Protein AF-A0A965RH32-F1 (afdb_monomer)

Foldseek 3Di:
DDDDPPDPPPDPDDDFCLVDPNQADPLGDGDPSNVVSVCSVPPPDPDDDALQDAQVPDDPPDPSNVVLVVVLVVLVVCLVPPNDPVLSPPCPHNSNSNNVSNVD

Mean predicted aligned error: 7.67 Å

Structure (mmCIF, N/CA/C/O backbone):
data_AF-A0A965RH32-F1
#
_entry.id   AF-A0A965RH32-F1
#
loop_
_atom_site.group_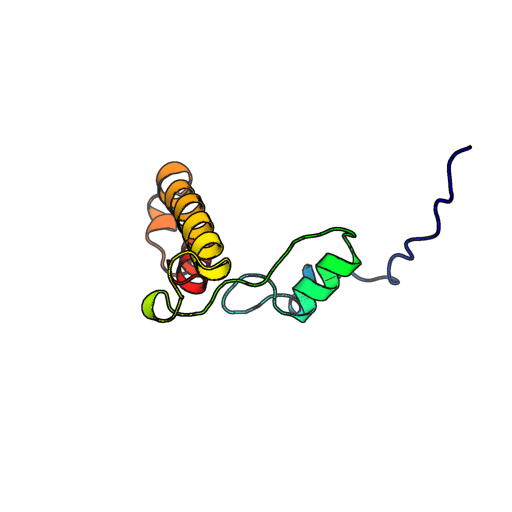PDB
_atom_site.id
_atom_site.type_symbol
_atom_site.label_atom_id
_atom_site.label_alt_id
_atom_site.label_comp_id
_atom_site.label_asym_id
_atom_site.label_entity_id
_atom_site.label_seq_id
_atom_site.pdbx_PDB_ins_code
_atom_site.Cartn_x
_atom_site.Cartn_y
_atom_site.Cartn_z
_atom_site.occupancy
_atom_site.B_iso_or_equiv
_atom_site.auth_seq_id
_atom_site.auth_comp_id
_atom_site.auth_asym_id
_atom_site.auth_atom_id
_atom_site.pdbx_PDB_model_num
ATOM 1 N N . MET A 1 1 ? 7.775 -34.858 -22.967 1.00 40.75 1 MET A N 1
ATOM 2 C CA . MET A 1 1 ? 6.877 -33.839 -23.551 1.00 40.75 1 MET A CA 1
ATOM 3 C C . MET A 1 1 ? 6.825 -32.651 -22.590 1.00 40.75 1 MET A C 1
ATOM 5 O O . MET A 1 1 ? 6.031 -32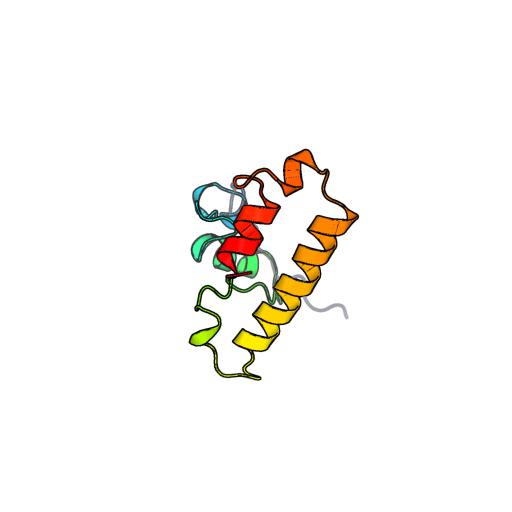.651 -21.663 1.00 40.75 1 MET A O 1
ATOM 9 N N . ILE A 1 2 ? 7.776 -31.717 -22.714 1.00 50.56 2 ILE A N 1
ATOM 10 C CA . ILE A 1 2 ? 7.858 -30.489 -21.902 1.00 50.56 2 ILE A CA 1
ATOM 11 C C . ILE A 1 2 ? 7.455 -29.351 -22.846 1.00 50.56 2 ILE A C 1
ATOM 13 O O . ILE A 1 2 ? 8.209 -29.111 -23.787 1.00 50.56 2 ILE A O 1
ATOM 17 N N . PRO A 1 3 ? 6.285 -28.711 -22.681 1.00 50.16 3 PRO A N 1
ATOM 18 C CA . PRO A 1 3 ? 5.854 -27.682 -23.613 1.00 50.16 3 PRO A CA 1
ATOM 19 C C . PRO A 1 3 ? 6.680 -26.396 -23.459 1.00 50.16 3 PRO A C 1
ATOM 21 O O . PRO A 1 3 ? 7.013 -25.964 -22.354 1.00 50.16 3 PRO A O 1
ATOM 24 N N . ASP A 1 4 ? 7.013 -25.860 -24.628 1.00 46.91 4 ASP A N 1
ATOM 25 C CA . ASP A 1 4 ? 7.728 -24.647 -25.007 1.00 46.91 4 ASP A CA 1
ATOM 26 C C . ASP A 1 4 ? 8.078 -23.596 -23.945 1.00 46.91 4 ASP A C 1
ATOM 28 O O . ASP A 1 4 ? 7.253 -22.836 -23.436 1.00 46.91 4 ASP A O 1
ATOM 32 N N . LYS A 1 5 ? 9.395 -23.437 -23.767 1.00 49.88 5 LYS A N 1
ATOM 33 C CA . LYS A 1 5 ? 10.061 -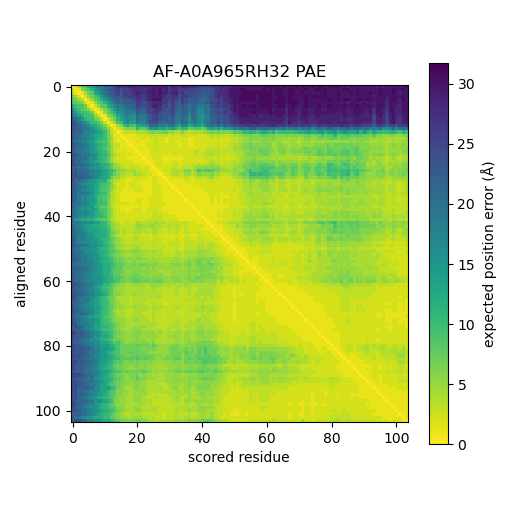22.241 -23.238 1.00 49.88 5 LYS A CA 1
ATOM 34 C C . LYS A 1 5 ? 10.026 -21.105 -24.274 1.00 49.88 5 LYS A C 1
ATOM 36 O O . LYS A 1 5 ? 11.071 -20.588 -24.676 1.00 49.88 5 LYS A O 1
ATOM 41 N N . GLU A 1 6 ? 8.835 -20.698 -24.698 1.00 50.88 6 GLU A N 1
ATOM 42 C CA . GLU A 1 6 ? 8.626 -19.515 -25.536 1.00 50.88 6 GLU A CA 1
ATOM 43 C C . GLU A 1 6 ? 8.955 -18.238 -24.737 1.00 50.88 6 GLU A C 1
ATOM 45 O O . GLU A 1 6 ? 8.136 -17.613 -24.068 1.00 50.88 6 GLU A O 1
ATOM 50 N N . LYS A 1 7 ? 10.246 -17.898 -24.777 1.00 50.03 7 LYS A N 1
ATOM 51 C CA . LYS A 1 7 ? 10.786 -16.554 -25.010 1.00 50.03 7 LYS A CA 1
ATOM 52 C C . LYS A 1 7 ? 10.132 -15.417 -24.218 1.00 50.03 7 LYS A C 1
ATOM 54 O O . LYS A 1 7 ? 9.535 -14.496 -24.773 1.00 50.03 7 LYS A O 1
ATOM 59 N N . PHE A 1 8 ? 10.447 -15.355 -22.926 1.00 48.53 8 PHE A N 1
ATOM 60 C CA . PHE A 1 8 ? 10.512 -14.068 -22.235 1.00 48.53 8 PHE A CA 1
ATOM 61 C C . PHE A 1 8 ? 11.707 -13.281 -22.783 1.00 48.53 8 PHE A C 1
ATOM 63 O O . PHE A 1 8 ? 12.824 -13.398 -22.280 1.00 48.53 8 PHE A O 1
ATOM 70 N N . LYS A 1 9 ? 11.489 -12.481 -23.836 1.00 45.75 9 LYS A N 1
ATOM 71 C CA . LYS A 1 9 ? 12.439 -11.431 -24.218 1.00 45.75 9 LYS A CA 1
ATOM 72 C C . LYS A 1 9 ? 12.577 -10.481 -23.026 1.00 45.75 9 LYS A C 1
ATOM 74 O O . LYS A 1 9 ? 11.689 -9.670 -22.758 1.00 45.75 9 LYS A O 1
ATOM 79 N N . ALA A 1 10 ? 13.684 -10.606 -22.295 1.00 46.12 10 ALA A N 1
ATOM 80 C CA . ALA A 1 10 ? 14.184 -9.537 -21.451 1.00 46.12 10 ALA A CA 1
ATOM 81 C C . ALA A 1 10 ? 14.279 -8.294 -22.341 1.00 46.12 10 ALA A C 1
ATOM 83 O O . ALA A 1 10 ? 14.964 -8.313 -23.362 1.00 46.12 10 ALA A O 1
ATOM 84 N N . ALA A 1 11 ? 13.505 -7.261 -22.007 1.00 50.94 11 ALA A N 1
ATOM 85 C CA . ALA A 1 11 ? 13.597 -5.985 -22.694 1.00 50.94 11 ALA A CA 1
ATOM 86 C C . ALA A 1 11 ? 15.055 -5.516 -22.619 1.00 50.94 11 ALA A C 1
ATOM 88 O O . ALA A 1 11 ? 15.668 -5.536 -21.551 1.00 50.94 11 ALA A O 1
ATOM 89 N N . GLU A 1 12 ? 15.585 -5.176 -23.780 1.00 46.75 12 GLU A N 1
ATOM 90 C CA . GLU A 1 12 ? 16.981 -4.879 -24.061 1.00 46.75 12 GLU A CA 1
ATOM 91 C C . GLU A 1 12 ? 17.602 -3.927 -23.017 1.00 46.75 12 GLU A C 1
ATOM 93 O O . GLU A 1 12 ? 17.074 -2.856 -22.719 1.00 46.75 12 GLU A O 1
ATOM 98 N N . GLY A 1 13 ? 18.721 -4.356 -22.422 1.00 55.16 13 GLY A N 1
ATOM 99 C CA . GLY A 1 13 ? 19.772 -3.501 -21.853 1.00 55.16 13 GLY A CA 1
ATOM 100 C C . GLY A 1 13 ? 19.493 -2.624 -20.622 1.00 55.16 13 GLY A C 1
ATOM 101 O O . GLY A 1 13 ? 20.413 -1.935 -20.191 1.00 55.16 13 GLY A O 1
ATOM 102 N N . GLY A 1 14 ? 18.294 -2.612 -20.022 1.00 69.94 14 GLY A N 1
ATOM 103 C CA . GLY A 1 14 ? 17.974 -1.683 -18.923 1.00 69.94 14 GLY A CA 1
ATOM 104 C C . GLY A 1 14 ? 17.208 -2.287 -17.743 1.00 69.94 14 GLY A C 1
ATOM 105 O O . GLY A 1 14 ? 16.326 -3.129 -17.911 1.00 69.94 14 GLY A O 1
ATOM 106 N N . THR A 1 15 ? 17.483 -1.807 -16.520 1.00 86.94 15 THR A N 1
ATOM 107 C CA . THR A 1 15 ? 16.687 -2.185 -15.337 1.00 86.94 15 THR A CA 1
ATOM 108 C C . THR A 1 15 ? 15.213 -1.795 -15.533 1.00 86.94 15 THR A C 1
ATOM 110 O O . THR A 1 15 ? 14.900 -0.711 -16.048 1.00 86.94 15 THR A O 1
ATOM 113 N N . PRO A 1 16 ? 14.256 -2.654 -15.140 1.00 90.69 16 PRO A N 1
ATOM 114 C CA . PRO A 1 16 ? 12.846 -2.417 -15.418 1.00 90.69 16 PRO A CA 1
ATOM 115 C C . PRO A 1 16 ? 12.337 -1.167 -14.685 1.00 90.69 16 PRO A C 1
ATOM 117 O O . PRO A 1 16 ? 12.800 -0.827 -13.595 1.00 90.69 16 PRO A O 1
ATOM 120 N N . ALA A 1 17 ? 11.341 -0.482 -15.257 1.00 92.25 17 ALA A N 1
ATOM 121 C CA . ALA A 1 17 ? 10.831 0.785 -14.722 1.00 92.25 17 ALA A CA 1
ATOM 122 C C . ALA A 1 17 ? 10.398 0.686 -13.250 1.00 92.25 17 ALA A C 1
ATOM 124 O O . ALA A 1 17 ? 10.549 1.646 -12.503 1.00 92.25 17 ALA A O 1
ATOM 125 N N . TRP A 1 18 ? 9.910 -0.478 -12.802 1.00 93.06 18 TRP A N 1
ATOM 126 C CA . TRP A 1 18 ? 9.537 -0.699 -11.402 1.00 93.06 18 TRP A CA 1
ATOM 127 C C . TRP A 1 18 ? 10.711 -0.610 -10.417 1.00 93.06 18 TRP A C 1
ATOM 129 O O . TRP A 1 18 ? 10.470 -0.389 -9.229 1.00 93.06 18 TRP A O 1
ATOM 139 N N . GLN A 1 19 ? 11.957 -0.747 -10.875 1.00 93.06 19 GLN A N 1
ATOM 140 C CA . GLN A 1 19 ? 13.169 -0.537 -10.077 1.00 93.06 19 GLN A CA 1
ATOM 141 C C . GLN A 1 19 ? 13.687 0.904 -10.176 1.00 93.06 19 GLN A C 1
ATOM 143 O O . GLN A 1 19 ? 14.200 1.429 -9.190 1.00 93.06 19 GLN A O 1
ATOM 148 N N . ARG A 1 20 ? 13.482 1.572 -11.316 1.00 92.50 20 ARG A N 1
ATOM 149 C CA . ARG A 1 20 ? 13.957 2.941 -11.575 1.00 92.50 20 ARG A CA 1
ATOM 150 C C . ARG A 1 20 ? 13.080 4.017 -10.922 1.00 92.50 20 ARG A C 1
ATOM 152 O O . ARG A 1 20 ? 11.920 3.779 -10.580 1.00 92.50 20 ARG A O 1
ATOM 159 N N . LYS A 1 21 ? 13.629 5.234 -10.783 1.00 91.56 21 LYS A N 1
ATOM 160 C CA . LYS A 1 21 ? 12.946 6.405 -10.189 1.00 91.56 21 LYS A CA 1
ATOM 161 C C . LYS A 1 21 ? 11.591 6.679 -10.848 1.00 91.56 21 LYS A C 1
ATOM 163 O O . LYS A 1 21 ? 10.610 6.910 -10.151 1.00 91.56 21 LYS A O 1
ATOM 168 N N . GLU A 1 22 ? 11.515 6.548 -12.170 1.00 92.25 22 GLU A N 1
ATOM 169 C CA . GLU A 1 22 ? 10.290 6.757 -12.953 1.00 92.25 22 GLU A CA 1
ATOM 170 C C . GLU A 1 22 ? 9.125 5.812 -12.615 1.00 92.25 22 GLU A C 1
ATOM 172 O O . GLU A 1 22 ? 7.981 6.120 -12.943 1.00 92.25 22 GLU A O 1
ATOM 177 N N . GLY A 1 23 ? 9.375 4.657 -11.986 1.00 92.94 23 GLY A N 1
ATOM 178 C CA . GLY A 1 23 ? 8.326 3.738 -11.534 1.00 92.94 23 GLY A CA 1
ATOM 179 C C . GLY A 1 23 ? 7.953 3.906 -10.065 1.00 92.94 23 GLY A C 1
ATOM 180 O O . GLY A 1 23 ? 7.033 3.232 -9.591 1.00 92.94 23 GLY A O 1
ATOM 181 N N . LYS A 1 24 ? 8.645 4.778 -9.324 1.00 90.44 24 LYS A N 1
ATOM 182 C CA . LYS A 1 24 ? 8.354 5.072 -7.918 1.00 90.44 24 LYS A CA 1
ATOM 183 C C . LYS A 1 24 ? 7.406 6.267 -7.813 1.00 90.44 24 LYS A C 1
ATOM 185 O O . LYS A 1 24 ? 7.385 7.147 -8.666 1.00 90.44 24 LYS A O 1
ATOM 190 N N . SER A 1 25 ? 6.597 6.286 -6.760 1.00 86.75 25 SER A N 1
ATOM 191 C CA . SER A 1 25 ? 5.799 7.457 -6.385 1.00 86.75 25 SER A CA 1
ATOM 192 C C . SER A 1 25 ? 6.479 8.188 -5.227 1.00 86.75 25 SER A C 1
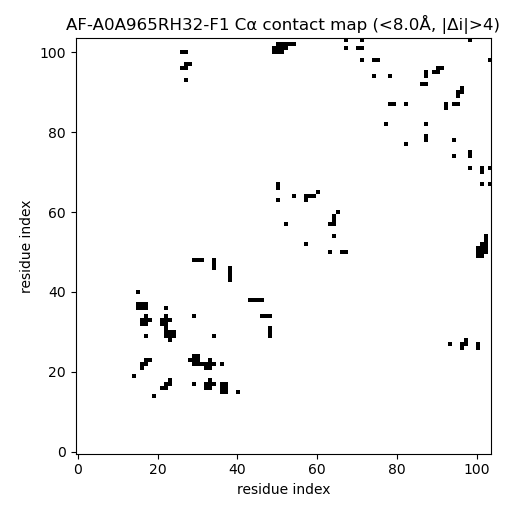ATOM 194 O O . SER A 1 25 ? 6.956 7.547 -4.286 1.00 86.75 25 SER A O 1
ATOM 196 N N . GLU A 1 26 ? 6.487 9.520 -5.267 1.00 81.25 26 GLU A N 1
ATOM 197 C CA . GLU A 1 26 ? 7.028 10.375 -4.196 1.00 81.25 26 GLU A CA 1
ATOM 198 C C . GLU A 1 26 ? 6.304 10.142 -2.867 1.00 81.25 26 GLU A C 1
ATOM 200 O O . GLU A 1 26 ? 6.918 10.028 -1.807 1.00 81.25 26 GLU A O 1
ATOM 205 N N . SER A 1 27 ? 4.987 9.927 -2.947 1.00 76.94 27 SER A N 1
ATOM 206 C CA . SER A 1 27 ? 4.140 9.560 -1.808 1.00 76.94 27 SER A CA 1
ATOM 207 C C . SER A 1 27 ? 4.367 8.126 -1.292 1.00 76.94 27 SER A C 1
ATOM 209 O O . SER A 1 27 ? 3.669 7.679 -0.384 1.00 76.94 27 SER A O 1
ATOM 211 N N . GLY A 1 28 ? 5.339 7.399 -1.856 1.00 78.94 28 GLY A N 1
ATOM 212 C CA . GLY A 1 28 ? 5.678 6.017 -1.526 1.00 78.94 28 GLY A CA 1
ATOM 213 C C . GLY A 1 28 ? 5.130 4.998 -2.530 1.00 78.94 28 GLY A C 1
ATOM 214 O O . GLY A 1 28 ? 4.203 5.278 -3.293 1.00 78.94 28 GLY A O 1
ATOM 215 N N . GLY A 1 29 ? 5.716 3.796 -2.514 1.00 87.50 29 GLY A N 1
ATOM 216 C CA . GLY A 1 29 ? 5.326 2.675 -3.377 1.00 87.50 29 GLY A CA 1
ATOM 217 C C . GLY A 1 29 ? 5.660 2.855 -4.865 1.00 87.50 29 GLY A C 1
ATOM 218 O O . GLY A 1 29 ? 6.453 3.718 -5.246 1.00 87.50 29 GLY A O 1
ATOM 219 N N . LEU A 1 30 ? 5.056 2.001 -5.698 1.00 92.25 30 LEU A N 1
ATOM 220 C CA . LEU A 1 30 ? 5.113 2.098 -7.158 1.00 92.25 30 LEU A CA 1
ATOM 221 C C . LEU A 1 30 ? 3.969 2.967 -7.690 1.00 92.25 30 LEU A C 1
ATOM 223 O O . LEU A 1 30 ? 2.855 2.936 -7.163 1.00 92.25 30 LEU A O 1
ATOM 227 N N . ASN A 1 31 ? 4.236 3.702 -8.766 1.00 92.69 31 ASN A N 1
ATOM 228 C CA . ASN A 1 31 ? 3.202 4.381 -9.545 1.00 92.69 31 ASN A CA 1
ATOM 229 C C . ASN A 1 31 ? 2.593 3.427 -10.599 1.00 92.69 31 ASN A C 1
ATOM 231 O O . ASN A 1 31 ? 2.947 2.247 -10.669 1.00 92.69 31 ASN A O 1
ATOM 235 N N . LYS A 1 32 ? 1.667 3.925 -11.432 1.00 94.12 32 LYS A N 1
ATOM 236 C CA . LYS A 1 32 ? 1.015 3.115 -12.479 1.00 94.12 32 LYS A CA 1
ATOM 237 C C . LYS A 1 32 ? 2.032 2.491 -13.449 1.00 94.12 32 LYS A C 1
ATOM 239 O O . LYS A 1 32 ? 1.936 1.296 -13.721 1.00 94.12 32 LYS A O 1
ATOM 244 N N . LYS A 1 33 ? 3.033 3.263 -13.899 1.00 94.56 33 LYS A N 1
ATOM 245 C CA . LYS A 1 33 ? 4.119 2.796 -14.784 1.00 94.56 33 LYS A CA 1
ATOM 246 C C . LYS A 1 33 ? 4.935 1.691 -14.114 1.00 94.56 33 LYS A C 1
ATOM 248 O O . LYS A 1 33 ? 5.179 0.650 -14.719 1.00 94.56 33 LYS A O 1
ATOM 253 N N . GLY A 1 34 ? 5.284 1.879 -12.843 1.00 95.31 34 GLY A N 1
ATOM 254 C CA . GLY A 1 34 ? 5.987 0.887 -12.037 1.00 95.31 34 GLY A CA 1
ATOM 255 C C . GLY A 1 34 ? 5.192 -0.408 -11.874 1.00 95.31 34 GLY A C 1
ATOM 256 O O . GLY A 1 34 ? 5.728 -1.481 -12.113 1.00 95.31 34 GLY A O 1
ATOM 257 N N . ILE A 1 35 ? 3.902 -0.343 -11.534 1.00 95.00 35 ILE A N 1
ATOM 258 C CA . ILE A 1 35 ? 3.072 -1.554 -11.394 1.00 95.00 35 ILE A CA 1
ATOM 259 C C . ILE A 1 35 ? 2.920 -2.277 -12.733 1.00 95.00 35 ILE A C 1
ATOM 261 O O . ILE A 1 35 ? 3.037 -3.499 -12.772 1.00 95.00 35 ILE A O 1
ATOM 265 N N . ALA A 1 36 ? 2.686 -1.545 -13.824 1.00 94.94 36 ALA A N 1
ATOM 26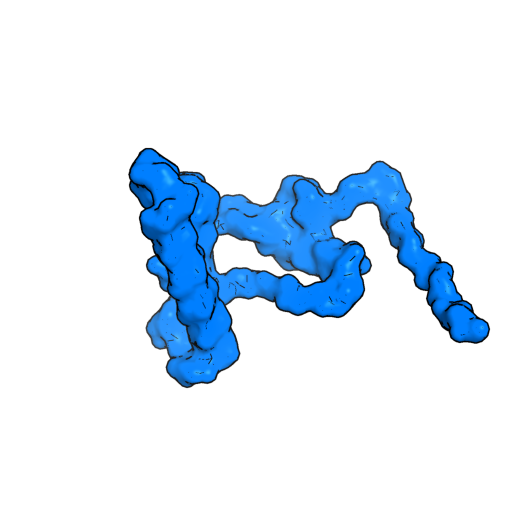6 C CA . ALA A 1 36 ? 2.583 -2.133 -15.156 1.00 94.94 36 ALA A CA 1
ATOM 267 C C . ALA A 1 36 ? 3.892 -2.831 -15.559 1.00 94.94 36 ALA A C 1
ATOM 269 O O . ALA A 1 36 ? 3.875 -3.977 -16.004 1.00 94.94 36 ALA A O 1
ATOM 270 N N . SER A 1 37 ? 5.033 -2.177 -15.323 1.00 95.31 37 SER A N 1
ATOM 271 C CA . SER A 1 37 ? 6.355 -2.765 -15.544 1.00 95.31 37 SER A CA 1
ATOM 272 C C . SER A 1 37 ? 6.590 -4.003 -14.679 1.00 95.31 37 SER A C 1
ATOM 274 O O . SER A 1 37 ? 7.104 -4.998 -15.183 1.00 95.31 37 SER A O 1
ATOM 276 N N . TYR A 1 38 ? 6.180 -3.977 -13.409 1.00 95.19 38 TYR A N 1
ATOM 277 C CA . TYR A 1 38 ? 6.313 -5.123 -12.512 1.00 95.19 38 TYR A CA 1
ATOM 278 C C . TYR A 1 38 ? 5.470 -6.311 -12.978 1.00 95.19 38 TYR A C 1
ATOM 280 O O . TYR A 1 38 ? 5.979 -7.424 -13.041 1.00 95.19 38 TYR A O 1
ATOM 288 N N . ARG A 1 39 ? 4.204 -6.087 -13.349 1.00 95.44 39 ARG A N 1
ATOM 289 C CA . ARG A 1 39 ? 3.308 -7.147 -13.841 1.00 95.44 39 ARG A CA 1
ATOM 290 C C . ARG A 1 39 ? 3.797 -7.759 -15.153 1.00 95.44 39 ARG A C 1
ATOM 292 O O . ARG A 1 39 ? 3.688 -8.965 -15.314 1.00 95.44 39 ARG A O 1
ATOM 299 N N . ARG A 1 40 ? 4.371 -6.956 -16.058 1.00 93.81 40 ARG A N 1
ATOM 300 C CA . ARG A 1 40 ? 4.985 -7.465 -17.296 1.00 93.81 40 ARG A CA 1
ATOM 301 C C . ARG A 1 40 ? 6.185 -8.366 -17.008 1.00 93.81 40 ARG A C 1
ATOM 303 O O . ARG A 1 40 ? 6.335 -9.393 -17.650 1.00 93.81 40 ARG A O 1
ATOM 310 N N . ALA A 1 41 ? 7.016 -7.981 -16.040 1.00 92.31 41 ALA A N 1
ATOM 311 C CA . ALA A 1 41 ? 8.181 -8.765 -15.634 1.00 92.31 41 ALA A CA 1
ATOM 312 C C . ALA A 1 41 ? 7.828 -9.992 -14.767 1.00 92.31 41 ALA A C 1
ATOM 314 O O . ALA A 1 41 ? 8.663 -10.871 -14.609 1.00 92.31 41 ALA A O 1
ATOM 315 N N . ASN A 1 42 ? 6.623 -10.045 -14.185 1.00 94.00 42 ASN A N 1
ATOM 316 C CA . ASN A 1 42 ? 6.184 -11.102 -13.270 1.00 94.00 42 ASN A CA 1
ATOM 317 C C . ASN A 1 42 ? 4.767 -11.575 -13.655 1.00 94.00 42 ASN A C 1
ATOM 319 O O . ASN A 1 42 ? 3.781 -11.097 -13.067 1.00 94.00 42 ASN A O 1
ATOM 323 N N . PRO A 1 43 ? 4.643 -12.487 -14.639 1.00 93.31 43 PRO A N 1
ATOM 324 C CA . PRO A 1 43 ? 3.360 -13.055 -15.046 1.00 93.31 43 PRO A CA 1
ATOM 325 C C . PRO A 1 43 ? 2.595 -13.641 -13.851 1.00 93.31 43 PRO A C 1
ATOM 327 O O . PRO A 1 43 ? 3.178 -14.237 -12.951 1.00 93.31 43 PRO A O 1
ATOM 330 N N . GLY A 1 44 ? 1.279 -13.424 -13.798 1.00 94.12 44 GLY A N 1
ATOM 331 C CA . GLY A 1 44 ? 0.437 -13.873 -12.677 1.00 94.12 44 GLY A CA 1
ATOM 332 C C . GLY A 1 44 ? 0.477 -12.983 -11.426 1.00 94.12 44 GLY A C 1
ATOM 333 O O . GLY A 1 44 ? -0.251 -13.237 -10.462 1.00 94.12 44 GLY A O 1
ATOM 334 N N . SER A 1 45 ? 1.265 -11.902 -11.418 1.00 94.44 45 SER A N 1
ATOM 335 C CA . SER A 1 45 ? 1.301 -10.982 -10.281 1.00 94.44 45 SER A CA 1
ATOM 336 C C . SER A 1 45 ? -0.059 -10.333 -9.993 1.00 94.44 45 SER A C 1
ATOM 338 O O . SER A 1 45 ? -0.653 -9.654 -10.832 1.00 94.44 45 SER A O 1
ATOM 340 N N . LYS A 1 46 ? -0.496 -10.427 -8.732 1.00 92.62 46 LYS A N 1
ATOM 341 C CA . LYS A 1 46 ? -1.685 -9.738 -8.196 1.00 92.62 46 LYS A CA 1
ATOM 342 C C . LYS A 1 46 ? -1.360 -8.349 -7.623 1.00 92.62 46 LYS A C 1
ATOM 344 O O . LYS A 1 46 ? -2.190 -7.751 -6.925 1.00 92.62 46 LYS A O 1
ATOM 349 N N . LEU A 1 47 ? -0.156 -7.819 -7.885 1.00 91.81 47 LEU A N 1
ATOM 350 C CA . LEU A 1 47 ? 0.279 -6.531 -7.342 1.00 91.81 47 LEU A CA 1
ATOM 351 C C . LEU A 1 47 ? -0.703 -5.435 -7.749 1.00 91.81 47 LEU A C 1
ATOM 353 O O . LEU A 1 47 ? -1.056 -5.307 -8.916 1.00 91.81 47 LEU A O 1
ATOM 357 N N . SER A 1 48 ? -1.157 -4.651 -6.779 1.00 91.31 48 SER A N 1
ATOM 358 C CA . SER A 1 48 ? -2.226 -3.666 -6.941 1.00 91.31 48 SER A CA 1
ATOM 359 C C . SER A 1 48 ? -1.834 -2.345 -6.286 1.00 91.31 48 SER A C 1
ATOM 361 O O . SER A 1 48 ? -1.030 -2.334 -5.355 1.00 91.31 48 SER A O 1
ATOM 363 N N . MET A 1 49 ? -2.434 -1.238 -6.730 1.00 92.25 49 MET A N 1
ATOM 364 C CA . MET A 1 49 ? -2.226 0.066 -6.094 1.00 92.25 49 MET A CA 1
ATOM 365 C C . MET A 1 49 ? -2.746 0.089 -4.651 1.00 92.25 49 MET A C 1
ATOM 367 O O . MET A 1 49 ? -3.624 -0.698 -4.258 1.00 92.25 49 MET A O 1
ATOM 371 N N . ALA A 1 50 ? -2.189 1.025 -3.880 1.00 91.50 50 ALA A N 1
ATOM 372 C CA . ALA A 1 50 ? -2.672 1.363 -2.552 1.00 91.50 50 ALA A CA 1
ATOM 373 C C . ALA A 1 50 ? -4.129 1.834 -2.604 1.00 91.50 50 ALA A C 1
ATOM 375 O O . ALA A 1 50 ? -4.531 2.533 -3.535 1.00 91.50 50 ALA A O 1
ATOM 376 N N . VAL A 1 51 ? -4.912 1.463 -1.593 1.00 93.75 51 VAL A N 1
ATOM 377 C CA . VAL A 1 51 ? -6.267 1.995 -1.419 1.00 93.75 51 VAL A CA 1
ATOM 378 C C . VAL A 1 51 ? -6.146 3.381 -0.793 1.00 93.75 51 VAL A C 1
ATOM 380 O O . VAL A 1 51 ? -5.909 3.500 0.404 1.00 93.75 51 VAL A O 1
ATOM 383 N N . THR A 1 52 ? -6.278 4.425 -1.610 1.00 91.62 52 THR A N 1
ATOM 384 C CA . THR A 1 52 ? -6.130 5.826 -1.177 1.00 91.62 52 THR A CA 1
ATOM 385 C C . THR A 1 52 ? -7.452 6.494 -0.809 1.00 91.62 52 THR A C 1
ATOM 387 O O . THR A 1 52 ? -7.453 7.611 -0.295 1.00 91.62 52 THR A O 1
ATOM 390 N N . THR A 1 53 ? -8.586 5.836 -1.057 1.00 92.69 53 THR A N 1
ATOM 391 C CA . THR A 1 53 ? -9.907 6.327 -0.653 1.00 92.69 53 THR A CA 1
ATOM 392 C C . THR A 1 53 ? -9.989 6.407 0.868 1.00 92.69 53 THR A C 1
ATOM 394 O O . THR A 1 53 ? -9.586 5.473 1.569 1.00 92.69 53 THR A O 1
ATOM 397 N N . LYS A 1 54 ? -10.512 7.528 1.379 1.00 92.69 54 LYS A N 1
ATOM 398 C CA . LYS A 1 54 ? -10.715 7.725 2.819 1.00 92.69 54 LYS A CA 1
ATOM 399 C C . LYS A 1 54 ? -11.613 6.616 3.387 1.00 92.69 54 LYS A C 1
ATOM 401 O O . LYS A 1 54 ? -12.572 6.238 2.712 1.00 92.69 54 LYS A O 1
ATOM 406 N N . PRO A 1 55 ? -11.364 6.132 4.618 1.00 90.94 55 PRO A N 1
ATOM 407 C CA . PRO A 1 55 ? -12.128 5.028 5.200 1.00 90.94 55 PRO A CA 1
ATOM 408 C C . PRO A 1 55 ? -13.629 5.315 5.283 1.00 90.94 55 PRO A C 1
ATOM 410 O O . PRO A 1 55 ? -14.424 4.434 4.987 1.00 90.94 55 PRO A O 1
ATOM 413 N N . SER A 1 56 ? -14.007 6.562 5.582 1.00 92.88 56 SER A N 1
ATOM 414 C CA . SER A 1 56 ? -15.403 7.014 5.639 1.00 92.88 56 SER A CA 1
ATOM 415 C C . SER A 1 56 ? -16.139 6.955 4.299 1.00 92.88 56 SER A C 1
ATOM 417 O O . SER A 1 56 ? -17.361 6.908 4.274 1.00 92.88 56 SER A O 1
ATOM 419 N N . LYS A 1 57 ? -15.409 6.943 3.178 1.00 94.88 57 LYS A N 1
ATOM 420 C CA . LYS A 1 57 ? -15.970 6.834 1.823 1.00 94.88 57 LYS A CA 1
ATOM 421 C C . LYS A 1 57 ? -15.939 5.400 1.285 1.00 94.88 57 LYS A C 1
ATOM 423 O O . LYS A 1 57 ? -16.330 5.165 0.145 1.00 94.88 57 LYS A O 1
ATOM 428 N N . LEU A 1 58 ? -15.415 4.441 2.051 1.00 93.88 58 LEU A N 1
ATOM 429 C CA . LEU A 1 58 ? -15.389 3.036 1.656 1.00 93.88 58 LEU A CA 1
ATOM 430 C C . LEU A 1 58 ? -16.655 2.341 2.148 1.00 93.88 58 LEU A C 1
ATOM 432 O O . LEU A 1 58 ? -16.946 2.351 3.340 1.00 93.88 58 LEU A O 1
ATOM 436 N N . LYS A 1 59 ? -17.360 1.656 1.241 1.00 94.88 59 LYS A N 1
ATOM 437 C CA . LYS A 1 59 ? -18.484 0.794 1.619 1.00 94.88 59 LYS A CA 1
ATOM 438 C C . LYS A 1 59 ? -17.986 -0.319 2.562 1.00 94.88 59 LYS A C 1
ATOM 440 O O . LYS A 1 59 ? -17.052 -1.042 2.171 1.00 94.88 59 LYS A O 1
ATOM 445 N N . PRO A 1 60 ? -18.577 -0.486 3.760 1.00 94.00 60 PRO A N 1
ATOM 446 C CA . PRO A 1 60 ? -18.252 -1.586 4.665 1.00 94.00 60 PRO A CA 1
ATOM 447 C C . PRO A 1 60 ? -18.349 -2.946 3.963 1.00 94.00 60 PRO A C 1
ATOM 449 O O . PRO A 1 60 ? -19.199 -3.150 3.099 1.00 94.00 60 PRO A O 1
ATOM 452 N N . GLY A 1 61 ? -17.421 -3.856 4.266 1.00 93.81 61 GLY A N 1
ATOM 453 C CA . GLY A 1 61 ? -17.361 -5.191 3.654 1.00 93.81 61 GLY A CA 1
ATOM 454 C C . GLY A 1 61 ? -16.900 -5.236 2.189 1.00 93.81 61 GLY A C 1
ATOM 455 O O . GLY A 1 61 ? -16.650 -6.319 1.666 1.00 93.81 61 GLY A O 1
ATOM 456 N N . SER A 1 62 ? -16.720 -4.092 1.518 1.00 96.44 62 SER A N 1
ATOM 457 C CA . SER A 1 62 ? -16.212 -4.070 0.141 1.00 96.44 62 SER A CA 1
ATOM 458 C C . SER A 1 62 ? -14.783 -4.614 0.037 1.00 96.44 62 SER A C 1
ATOM 460 O O . SER A 1 62 ? -13.979 -4.523 0.968 1.00 96.44 62 SER A O 1
ATOM 462 N N . LYS A 1 63 ? -14.408 -5.102 -1.153 1.00 94.62 63 LYS A N 1
ATOM 463 C CA . LYS A 1 63 ? -13.043 -5.579 -1.440 1.00 94.62 63 LYS A CA 1
ATOM 464 C C . LYS A 1 63 ? -11.974 -4.537 -1.087 1.00 94.62 63 LYS A C 1
ATOM 466 O O . LYS A 1 63 ? -10.932 -4.890 -0.538 1.00 94.62 63 LYS A O 1
ATOM 471 N N . SER A 1 64 ? -12.226 -3.257 -1.367 1.00 94.62 64 SER A N 1
ATOM 472 C CA . SER A 1 64 ? -11.310 -2.161 -1.024 1.00 94.62 64 SER A CA 1
ATOM 473 C C . SER A 1 64 ? -11.222 -1.926 0.486 1.00 94.62 64 SER A C 1
ATOM 475 O O . SER A 1 64 ? -10.113 -1.769 0.999 1.00 94.62 64 SER A O 1
ATOM 477 N N . ALA A 1 65 ? -12.353 -1.969 1.203 1.00 95.81 65 ALA A N 1
ATOM 478 C C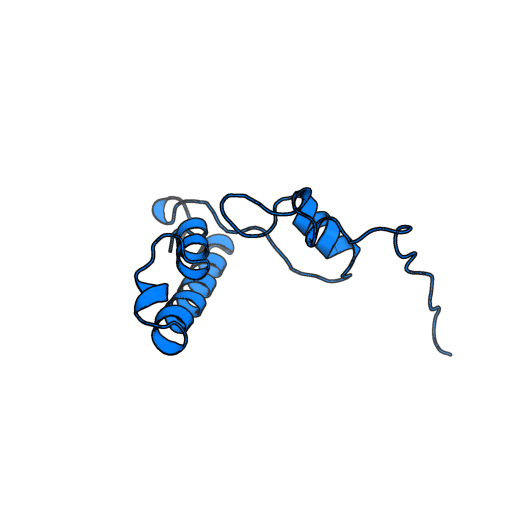A . ALA A 1 65 ? -12.377 -1.867 2.663 1.00 95.81 65 ALA A CA 1
ATOM 479 C C . ALA A 1 65 ? -11.600 -3.017 3.323 1.00 95.81 65 ALA A C 1
ATOM 481 O O . ALA A 1 65 ? -10.726 -2.769 4.155 1.00 95.81 65 ALA A O 1
ATOM 482 N N . ASN A 1 66 ? -11.837 -4.256 2.886 1.00 96.12 66 ASN A N 1
ATOM 483 C CA . ASN A 1 66 ? -11.163 -5.441 3.416 1.00 96.12 66 ASN A CA 1
ATOM 484 C C . ASN A 1 66 ? -9.659 -5.413 3.119 1.00 96.12 66 ASN A C 1
ATOM 486 O O . ASN A 1 66 ? -8.850 -5.600 4.026 1.00 96.12 66 ASN A O 1
ATOM 490 N N . ARG A 1 67 ? -9.256 -5.074 1.884 1.00 96.06 67 ARG A N 1
ATOM 491 C CA . ARG A 1 67 ? -7.835 -4.918 1.523 1.00 96.06 67 ARG A CA 1
ATOM 492 C C . ARG A 1 67 ? -7.133 -3.874 2.386 1.00 96.06 67 ARG A C 1
ATOM 494 O O . ARG A 1 67 ? -6.027 -4.137 2.858 1.00 96.06 67 ARG A O 1
ATOM 501 N N . ARG A 1 68 ? -7.761 -2.711 2.604 1.00 96.44 68 ARG A N 1
ATOM 502 C CA . ARG A 1 68 ? -7.218 -1.676 3.494 1.00 96.44 68 ARG A CA 1
ATOM 503 C C . ARG A 1 68 ? -7.089 -2.205 4.922 1.00 96.44 68 ARG A C 1
ATOM 505 O O . ARG A 1 68 ? -6.008 -2.105 5.491 1.00 96.44 68 ARG A O 1
ATOM 512 N N . LYS A 1 69 ? -8.154 -2.791 5.483 1.00 96.06 69 LYS A N 1
ATOM 513 C CA . LYS A 1 69 ? -8.165 -3.331 6.854 1.00 96.06 69 LYS A CA 1
ATOM 514 C C . LYS A 1 69 ? -7.032 -4.340 7.065 1.00 96.06 69 LYS A C 1
ATOM 516 O O . LYS A 1 69 ? -6.256 -4.195 8.006 1.00 96.06 69 LYS A O 1
ATOM 521 N N . SER A 1 70 ? -6.878 -5.301 6.154 1.00 96.38 70 SER A N 1
ATOM 522 C CA . SER A 1 70 ? -5.805 -6.300 6.221 1.00 96.38 70 SER A CA 1
ATOM 523 C C . SER A 1 70 ? -4.411 -5.685 6.090 1.00 96.38 70 SER A C 1
ATOM 525 O O . SER A 1 70 ? -3.471 -6.149 6.735 1.00 96.38 70 SER A O 1
ATOM 527 N N . PHE A 1 71 ? -4.245 -4.656 5.254 1.00 95.50 71 PHE A N 1
ATOM 528 C CA . PHE A 1 71 ? -2.974 -3.946 5.135 1.00 95.50 71 PHE A CA 1
ATOM 529 C C . PHE A 1 71 ? -2.617 -3.212 6.433 1.00 95.50 71 PHE A C 1
ATOM 531 O O . PHE A 1 71 ? -1.524 -3.426 6.958 1.00 95.50 71 PHE A O 1
ATOM 538 N N . CYS A 1 72 ? -3.543 -2.414 6.975 1.00 96.38 72 CYS A N 1
ATOM 539 C CA . CYS A 1 72 ? -3.319 -1.657 8.205 1.00 96.38 72 CYS A CA 1
ATOM 540 C C . CYS A 1 72 ? -2.993 -2.582 9.381 1.00 96.38 72 CYS A C 1
ATOM 542 O O . CYS A 1 72 ? -2.019 -2.339 10.084 1.00 96.38 72 CYS A O 1
ATOM 544 N N . ALA A 1 73 ? -3.730 -3.685 9.553 1.00 97.56 73 ALA A N 1
ATOM 545 C CA . ALA A 1 73 ? -3.466 -4.642 10.628 1.00 97.56 73 ALA A CA 1
ATOM 546 C C . ALA A 1 73 ? -2.038 -5.215 10.558 1.00 97.56 73 ALA A C 1
ATOM 548 O O . ALA A 1 73 ? -1.303 -5.195 11.545 1.00 97.56 73 ALA A O 1
ATOM 549 N N . ARG A 1 74 ? -1.612 -5.663 9.369 1.00 96.38 74 ARG A N 1
ATOM 550 C CA . ARG A 1 74 ? -0.272 -6.231 9.167 1.00 96.38 74 ARG A CA 1
ATOM 551 C C . ARG A 1 74 ? 0.828 -5.201 9.410 1.00 96.38 74 ARG A C 1
ATOM 553 O O . ARG A 1 74 ? 1.776 -5.468 10.142 1.00 96.38 74 ARG A O 1
ATOM 560 N N . MET A 1 75 ? 0.708 -4.029 8.792 1.00 95.38 75 MET A N 1
ATOM 561 C CA . MET A 1 75 ? 1.764 -3.018 8.824 1.00 95.38 75 MET A CA 1
ATOM 562 C C . MET A 1 75 ? 1.868 -2.331 10.184 1.00 95.38 75 MET A C 1
ATOM 564 O O . MET A 1 75 ? 2.979 -2.087 10.645 1.00 95.38 75 MET A O 1
ATOM 568 N N . SER A 1 76 ? 0.747 -2.077 10.863 1.00 95.25 76 SER A N 1
ATOM 569 C CA . SER A 1 76 ? 0.763 -1.561 12.235 1.00 95.25 76 SER A CA 1
ATOM 570 C C . SER A 1 76 ? 1.332 -2.592 13.213 1.00 95.25 76 SER A C 1
ATOM 572 O O . SER A 1 76 ? 2.112 -2.232 14.092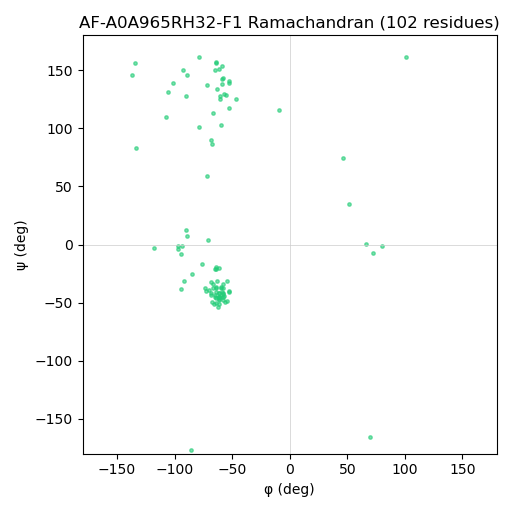 1.00 95.25 76 SER A O 1
ATOM 574 N N . GLY A 1 77 ? 1.035 -3.884 13.022 1.00 95.94 77 GLY A N 1
ATOM 575 C CA . GLY A 1 77 ? 1.667 -4.965 13.784 1.00 95.94 77 GLY A CA 1
ATOM 576 C C . GLY A 1 77 ? 3.186 -5.020 13.580 1.00 95.94 77 GLY A C 1
ATOM 577 O O . GLY A 1 77 ? 3.939 -5.089 14.551 1.00 95.94 77 GLY A O 1
ATOM 578 N N . MET A 1 78 ? 3.644 -4.900 12.330 1.00 95.31 78 MET A N 1
ATOM 579 C CA . MET A 1 78 ? 5.070 -4.819 11.992 1.00 95.31 78 MET A CA 1
ATOM 580 C C . MET A 1 78 ? 5.736 -3.586 12.616 1.00 95.31 78 MET A C 1
ATOM 582 O O . MET A 1 78 ? 6.830 -3.697 13.168 1.00 95.31 78 MET A O 1
ATOM 586 N N . LYS A 1 79 ? 5.058 -2.430 12.593 1.00 94.50 79 LYS A N 1
ATOM 587 C CA . LYS A 1 79 ? 5.521 -1.197 13.246 1.00 94.50 79 LYS A CA 1
ATOM 588 C C . LYS A 1 79 ? 5.718 -1.394 14.746 1.00 94.50 79 LYS A C 1
ATOM 590 O O . LYS A 1 79 ? 6.689 -0.897 15.296 1.00 94.50 79 LYS A O 1
ATOM 595 N N . LYS A 1 80 ? 4.814 -2.123 15.402 1.00 93.88 80 LYS A N 1
ATOM 596 C CA . LYS A 1 80 ? 4.886 -2.376 16.845 1.00 93.88 80 LYS A CA 1
ATOM 597 C C . LYS A 1 80 ? 5.996 -3.363 17.220 1.00 93.88 80 LYS A C 1
ATOM 599 O O . LYS A 1 80 ? 6.630 -3.176 18.248 1.00 93.88 80 LYS A O 1
ATOM 604 N N . ARG A 1 81 ? 6.193 -4.423 16.428 1.00 94.62 81 ARG A N 1
ATOM 605 C CA . ARG A 1 81 ? 7.085 -5.543 16.786 1.00 94.62 81 ARG A CA 1
ATOM 606 C C . ARG A 1 81 ? 8.505 -5.427 16.248 1.00 94.62 81 ARG A C 1
ATOM 608 O O . ARG A 1 81 ? 9.431 -5.836 16.929 1.00 94.62 81 ARG A O 1
ATOM 615 N N . LEU A 1 82 ? 8.667 -4.935 15.021 1.00 94.25 82 LEU A N 1
ATOM 616 C CA . LEU A 1 82 ? 9.923 -5.056 14.268 1.00 94.25 82 LEU A CA 1
ATOM 617 C C . LEU A 1 82 ? 10.568 -3.705 13.943 1.00 94.25 82 LEU A C 1
ATOM 619 O O . LEU A 1 82 ? 11.623 -3.658 13.321 1.00 94.25 82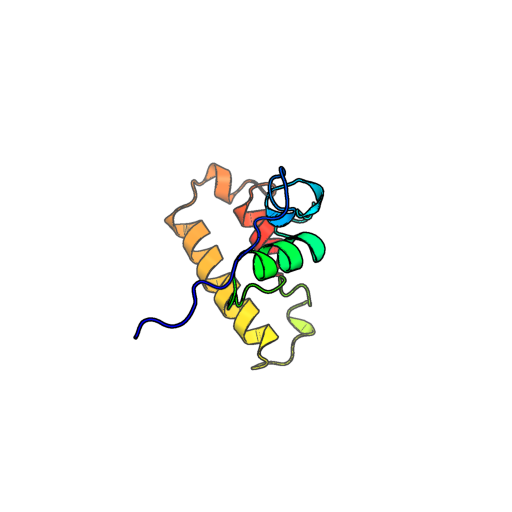 LEU A O 1
ATOM 623 N N . THR A 1 83 ? 9.928 -2.593 14.307 1.00 93.69 83 THR A N 1
ATOM 624 C CA . THR A 1 83 ? 10.456 -1.251 14.037 1.00 93.69 83 THR A CA 1
ATOM 625 C C . THR A 1 83 ? 10.991 -0.635 15.322 1.00 93.69 83 THR A C 1
ATOM 627 O O . THR A 1 83 ? 10.295 -0.610 16.333 1.00 93.69 83 THR A O 1
ATOM 630 N N . SER A 1 84 ? 12.213 -0.097 15.273 1.00 95.00 84 SER A N 1
ATOM 631 C CA . SER A 1 84 ? 12.805 0.613 16.409 1.00 95.00 84 SER A CA 1
ATOM 632 C C . SER A 1 84 ? 11.944 1.808 16.831 1.00 95.00 84 SER A C 1
ATOM 634 O O . SER A 1 84 ? 11.254 2.426 16.014 1.00 95.00 84 SER A O 1
ATOM 636 N N . ALA A 1 85 ? 12.030 2.195 18.104 1.00 93.00 85 ALA A N 1
ATOM 637 C CA . ALA A 1 85 ? 11.260 3.320 18.627 1.00 93.00 85 ALA A CA 1
ATOM 638 C C . ALA A 1 85 ? 11.550 4.637 17.874 1.00 93.00 85 ALA A C 1
ATOM 640 O O . ALA A 1 85 ? 10.639 5.431 17.642 1.00 93.00 85 ALA A O 1
ATOM 641 N N . LYS A 1 86 ? 12.797 4.841 17.419 1.00 94.12 86 LYS A N 1
ATOM 642 C CA . LYS A 1 86 ? 13.192 5.989 16.586 1.00 94.12 86 LYS A CA 1
ATOM 643 C C . LYS A 1 86 ? 12.453 5.986 15.245 1.00 94.12 86 LYS A C 1
ATOM 645 O O . LYS A 1 86 ? 11.780 6.955 14.907 1.00 94.12 86 LYS A O 1
ATOM 650 N N . THR A 1 87 ? 12.511 4.881 14.501 1.00 93.19 87 THR A N 1
ATOM 651 C CA . THR A 1 87 ? 11.870 4.771 13.179 1.00 93.19 87 THR A CA 1
ATOM 652 C C . THR A 1 87 ? 10.341 4.779 13.269 1.00 93.19 87 THR A C 1
ATOM 654 O O . THR A 1 87 ? 9.665 5.294 12.376 1.00 93.19 87 THR A O 1
ATOM 657 N N . ALA A 1 88 ? 9.775 4.239 14.351 1.00 92.81 88 ALA A N 1
ATOM 658 C CA . ALA A 1 88 ? 8.336 4.237 14.580 1.00 92.81 88 ALA A CA 1
ATOM 659 C C . ALA A 1 88 ? 7.778 5.654 14.816 1.00 92.81 88 ALA A C 1
ATOM 661 O O . ALA A 1 88 ? 6.650 5.929 14.389 1.00 92.81 88 ALA A O 1
ATOM 662 N N . ARG A 1 89 ? 8.559 6.541 15.451 1.00 93.50 89 ARG A N 1
ATOM 663 C CA . ARG A 1 89 ? 8.195 7.945 15.720 1.00 93.50 89 ARG A CA 1
ATOM 664 C C . ARG A 1 89 ? 8.493 8.896 14.560 1.00 93.50 89 ARG A C 1
ATOM 666 O O . ARG A 1 89 ? 7.804 9.897 14.433 1.00 93.50 89 ARG A O 1
ATOM 673 N N . ASP A 1 90 ? 9.455 8.577 13.696 1.00 93.88 90 ASP A N 1
ATOM 674 C CA . ASP A 1 90 ? 9.781 9.406 12.530 1.00 93.88 90 ASP A CA 1
ATOM 675 C C . ASP A 1 90 ? 8.624 9.423 11.500 1.00 93.88 90 ASP A C 1
ATOM 677 O O . ASP A 1 90 ? 8.363 8.394 10.862 1.00 93.88 90 ASP A O 1
ATOM 681 N N . PRO A 1 91 ? 7.940 10.562 11.270 1.00 90.25 91 PRO A N 1
ATOM 682 C CA . PRO A 1 91 ? 6.831 10.654 10.316 1.00 90.25 91 PRO A CA 1
ATOM 683 C C . PRO A 1 91 ? 7.265 10.418 8.862 1.00 90.25 91 PRO A C 1
ATOM 685 O O . PRO A 1 91 ? 6.440 10.072 8.010 1.00 90.25 91 PRO A O 1
ATOM 688 N N . ASN A 1 92 ? 8.556 10.584 8.567 1.00 90.12 92 ASN A N 1
ATOM 689 C CA . ASN A 1 92 ? 9.136 10.407 7.245 1.00 90.12 92 ASN A CA 1
ATOM 690 C C . ASN A 1 92 ? 9.693 9.004 6.996 1.00 90.12 92 ASN A C 1
ATOM 692 O O . ASN A 1 92 ? 10.109 8.714 5.861 1.00 90.12 92 ASN A O 1
ATOM 696 N N . SER A 1 93 ? 9.625 8.121 7.993 1.00 90.88 93 SER A N 1
ATOM 697 C CA . SER A 1 93 ? 10.025 6.730 7.851 1.00 90.88 93 SER A CA 1
ATOM 698 C C . SER A 1 93 ? 9.180 6.013 6.797 1.00 90.88 93 SER A C 1
ATOM 700 O O . SER A 1 93 ? 8.015 6.337 6.535 1.00 90.88 93 SER A O 1
ATOM 702 N N . ARG A 1 94 ? 9.769 4.998 6.157 1.00 89.19 94 ARG A N 1
ATOM 703 C CA . ARG A 1 94 ? 9.104 4.250 5.076 1.00 89.19 94 ARG A CA 1
ATOM 704 C C . ARG A 1 94 ? 7.806 3.591 5.546 1.00 89.19 94 ARG A C 1
ATOM 706 O O . ARG A 1 94 ? 6.835 3.570 4.790 1.00 89.19 94 ARG A O 1
ATOM 713 N N . ILE A 1 95 ? 7.776 3.101 6.786 1.00 91.50 95 ILE A N 1
ATOM 714 C CA . ILE A 1 95 ? 6.596 2.464 7.373 1.00 91.50 95 ILE A CA 1
ATOM 715 C C . ILE A 1 95 ? 5.464 3.470 7.614 1.00 91.50 95 ILE A C 1
ATOM 717 O O . ILE A 1 95 ? 4.333 3.198 7.216 1.00 91.50 95 ILE A O 1
ATOM 721 N N . ASN A 1 96 ? 5.766 4.661 8.146 1.00 91.62 96 ASN A N 1
ATOM 722 C CA . ASN A 1 96 ? 4.766 5.703 8.389 1.00 91.62 96 ASN A CA 1
ATOM 723 C C . ASN A 1 96 ? 4.247 6.318 7.084 1.00 91.62 96 ASN A C 1
ATOM 725 O O . ASN A 1 96 ? 3.038 6.490 6.929 1.00 91.62 96 ASN A O 1
ATOM 729 N N . LYS A 1 97 ? 5.119 6.541 6.090 1.00 91.25 97 LYS A N 1
ATOM 730 C CA . LYS A 1 97 ? 4.696 6.950 4.738 1.00 91.25 97 LYS A CA 1
ATOM 731 C C . LYS A 1 97 ? 3.728 5.940 4.112 1.00 91.25 97 LYS A C 1
ATOM 733 O O . LYS A 1 97 ? 2.730 6.337 3.515 1.00 91.25 97 LYS A O 1
ATOM 738 N N . SER A 1 98 ? 4.006 4.646 4.274 1.00 91.00 98 SER A N 1
ATOM 739 C CA . SER A 1 98 ? 3.162 3.568 3.752 1.00 91.00 98 SER A CA 1
ATOM 740 C C . SER A 1 98 ? 1.801 3.506 4.454 1.00 91.00 98 SER A C 1
ATOM 742 O O . SER A 1 98 ? 0.774 3.519 3.780 1.00 91.00 98 SER A O 1
ATOM 744 N N . LEU A 1 99 ? 1.778 3.516 5.792 1.00 93.12 99 LEU A N 1
ATOM 745 C CA . LEU A 1 99 ? 0.543 3.541 6.586 1.00 93.12 99 LEU A CA 1
ATOM 746 C C . LEU A 1 99 ? -0.342 4.737 6.202 1.00 93.12 99 LEU A C 1
ATOM 748 O O . LEU A 1 99 ? -1.489 4.540 5.800 1.00 93.12 99 LEU A O 1
ATOM 752 N N . ARG A 1 100 ? 0.240 5.942 6.157 1.00 92.12 100 ARG A N 1
ATOM 753 C CA . ARG A 1 100 ? -0.461 7.173 5.768 1.00 92.12 100 ARG A CA 1
ATOM 754 C C . ARG A 1 100 ? -1.062 7.090 4.367 1.00 92.12 100 ARG A C 1
ATOM 756 O O . ARG A 1 100 ? -2.195 7.508 4.154 1.00 92.12 100 ARG A O 1
ATOM 763 N N . LYS A 1 101 ? -0.340 6.519 3.394 1.00 91.56 101 LYS A N 1
ATOM 764 C CA . LYS A 1 101 ? -0.843 6.371 2.015 1.00 91.56 101 LYS A CA 1
ATOM 765 C C . LYS A 1 101 ? -2.080 5.472 1.930 1.00 91.56 101 LYS A C 1
ATOM 767 O O . LYS A 1 101 ? -2.922 5.681 1.058 1.00 91.56 101 LYS A O 1
ATOM 772 N N . TRP A 1 102 ? -2.183 4.487 2.818 1.00 93.25 102 TRP A N 1
ATOM 773 C CA . TRP A 1 102 ? -3.326 3.577 2.922 1.00 93.25 102 TRP A CA 1
ATOM 774 C C . TRP A 1 102 ? -4.426 4.092 3.860 1.00 93.25 102 TRP A C 1
ATOM 776 O O . TRP A 1 102 ? -5.395 3.376 4.133 1.00 93.25 102 TRP A O 1
ATOM 786 N N . ASN A 1 103 ? -4.296 5.333 4.340 1.00 93.06 103 ASN A N 1
ATOM 787 C CA . ASN A 1 103 ? -5.151 5.928 5.360 1.00 93.06 103 ASN A CA 1
ATOM 788 C C . ASN A 1 103 ? -5.271 5.037 6.599 1.00 93.06 103 ASN A C 1
ATOM 790 O O . ASN A 1 103 ? -6.362 4.928 7.151 1.00 93.06 103 ASN A O 1
ATOM 794 N N . CYS A 1 104 ? -4.201 4.331 6.957 1.00 92.94 104 CYS A N 1
ATOM 795 C CA . CYS A 1 104 ? -3.997 3.829 8.305 1.00 92.94 104 CYS A CA 1
ATOM 796 C C . CYS A 1 104 ? -3.439 4.997 9.144 1.00 92.94 104 CYS A C 1
ATOM 798 O O . CYS A 1 104 ? -3.708 4.975 10.353 1.00 92.94 104 CYS A O 1
#

pLDDT: mean 87.12, std 15.08, range [40.75, 97.56]

Sequence (104 aa):
MIPDKEKFKAAEGGTPAWQRKEGKSESGGLNKKGIASYRRANPGSKLSMAVTTKPSKLKPGSKSANRRKSFCARMSGMKKRLTSAKTARDPNSRINKSLRKWNC

Solvent-accessible surface area (backbone atoms only — not comparable to full-atom values): 6398 Å² total; per-residue (Å²): 139,80,84,76,88,78,71,82,75,72,69,79,97,58,83,55,44,48,78,39,75,87,3,45,33,93,74,49,68,61,32,73,64,6,49,54,40,44,39,71,76,34,79,89,58,83,84,71,80,75,52,66,68,53,70,92,77,42,60,83,87,32,72,65,41,49,52,39,53,57,47,42,54,53,53,53,49,45,42,72,74,75,41,54,73,68,56,62,67,36,73,84,28,72,67,46,35,49,36,54,47,40,66,89

Secondary structure (DSSP, 8-state):
---------PPTTS--TTTSGGGB-TTSSB-HHHHHHHHHHSTT--------S-GGGSPTT-HHHHHHHHHHHHHHHHHHHHS-HHHHH-TTSHHHHHHHHTT-

Radius of gyration: 17.45 Å; Cα contacts (8 Å, |Δi|>4): 98; chains: 1; boun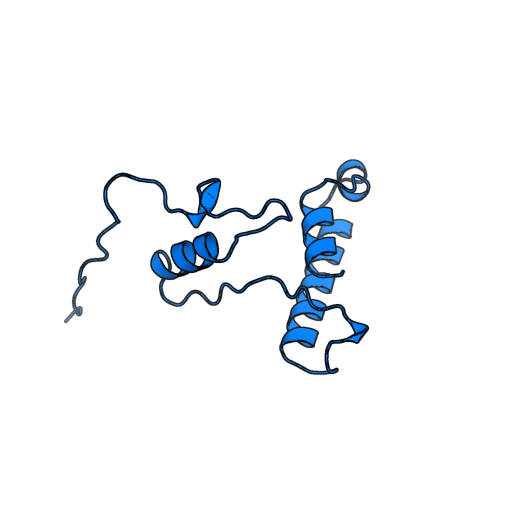ding box: 38×44×44 Å